Protein 3N4J (pdb70)

Secondary structure (DSSP, 8-state):
--EEEEEES---HHHHHHHHHHHHHHTPEEEEESPPSS---HHHHHHTT--HHHHTT-EEESSHHHHHHHTT--SSS-TTEEEE-TT-SSBTTTS---TTEEEEE--TTT-S-HHHHTTS-GGGEEB----TT--PPPHHHHHHHHHHHHHHHHT-TT---

Foldseek 3Di:
DQEEEEEEQAADPVLVLLLLVLCQQQVYAYEYEDDHNDDDDVVVSVVSPDDCVSPVRHHYAPHPVRVCVVVVADLLEGPQEAEEDQPADAALLRDQHGGHGYYYAYYQPDGDDCSRVVSYDRNRYHYHDDDPPDDGDRNSVVVSVNSVSNCVSVVSPPHDD

InterPro domains:
  IPR001537 tRNA/rRNA methyltransferase, SpoU type [PF00588] (2-147)
  IPR016914 tRNA (cytidine/uridine-2'-O-)-methyltransferase TrmL [MF_01885] (2-156)
  IPR016914 tRNA (cytidine/uridine-2'-O-)-methyltransferase TrmL [PIRSF029256] (1-157)
  IPR016914 tRNA (cytidine/uridine-2'-O-)-methyltransferase TrmL [PTHR42971] (1-158)
  IPR016914 tRNA (cytidine/uridine-2'-O-)-methyltransferase TrmL [cd18094] (3-153)
  IPR029026 tRNA (guanine-N1-)-methyltransferase, N-terminal [G3DSA:3.40.1280.10] (1-162)
  IPR029028 Alpha/beta knot methyltransferases [SSF75217] (1-157)

Structure (mmCIF, N/CA/C/O backbone):
data_3N4J
#
_entry.id   3N4J
#
_cell.length_a   79.719
_cell.length_b   79.719
_cell.length_c   44.638
_cell.angle_alpha   90.000
_cell.angle_beta   90.000
_cell.angle_gamma   120.000
#
_symmetry.space_group_name_H-M   'P 31 2 1'
#
loop_
_entity.id
_entity.type
_entity.pdbx_description
1 polymer 'RNA methyltransferase'
2 non-polymer 'SULFATE ION'
3 water water
#
loop_
_atom_site.group_PDB
_atom_site.id
_atom_site.type_symbol
_atom_site.label_atom_id
_atom_site.label_alt_id
_atom_site.label_comp_id
_atom_site.label_asym_id
_atom_site.label_entity_id
_atom_site.label_seq_id
_atom_site.pdbx_PDB_ins_code
_atom_site.Cartn_x
_atom_site.Cartn_y
_atom_site.Cartn_z
_atom_site.occupancy
_atom_site.B_iso_or_equiv
_atom_site.auth_seq_id
_atom_site.auth_comp_id
_atom_site.auth_asym_id
_atom_site.auth_atom_id
_atom_site.pdbx_PDB_model_num
ATOM 1 N N . ALA A 1 3 ? 30.947 42.037 7.776 1.00 26.83 0 ALA A N 1
ATOM 2 C CA . ALA A 1 3 ? 32.376 42.225 8.235 1.00 23.07 0 ALA A CA 1
ATOM 3 C C . ALA A 1 3 ? 32.785 43.691 8.268 1.00 25.07 0 ALA A C 1
ATOM 4 O O . ALA A 1 3 ? 32.228 44.483 7.491 1.00 26.63 0 ALA A O 1
ATOM 6 N N . MET A 1 4 ? 33.733 44.054 9.140 1.00 23.69 1 MET A N 1
ATOM 7 C CA A MET A 1 4 ? 34.288 45.426 9.184 0.60 24.02 1 MET A CA 1
ATOM 8 C CA B MET A 1 4 ? 34.307 45.431 9.190 0.40 24.38 1 MET A CA 1
ATOM 9 C C . MET A 1 4 ? 35.163 45.720 7.976 1.00 22.96 1 MET A C 1
ATOM 10 O O . MET A 1 4 ? 35.023 46.753 7.377 1.00 23.00 1 MET A O 1
ATOM 19 N N . LEU A 1 5 ? 36.133 44.831 7.694 1.00 21.52 2 LEU A N 1
ATOM 20 C CA . LEU A 1 5 ? 36.872 44.836 6.411 1.00 18.40 2 LEU A CA 1
ATOM 21 C C . LEU A 1 5 ? 37.105 43.404 6.049 1.00 17.18 2 LEU A C 1
ATOM 22 O O . LEU A 1 5 ? 37.280 42.567 6.913 1.00 16.88 2 LEU A O 1
ATOM 27 N N . ASN A 1 6 ? 37.121 43.152 4.762 1.00 15.88 3 ASN A N 1
ATOM 28 C CA . ASN A 1 6 ? 37.407 41.830 4.208 1.00 15.70 3 ASN A CA 1
ATOM 29 C C . ASN A 1 6 ? 38.762 41.853 3.488 1.00 16.59 3 ASN A C 1
ATOM 30 O O . ASN A 1 6 ? 38.949 42.679 2.604 1.00 18.29 3 ASN A O 1
ATOM 35 N N . ILE A 1 7 ? 39.688 41.022 3.917 1.00 16.14 4 ILE A N 1
ATOM 36 C CA . ILE A 1 7 ? 41.002 40.939 3.325 1.00 15.91 4 ILE A CA 1
ATOM 37 C C . ILE A 1 7 ? 40.971 39.653 2.526 1.00 15.65 4 ILE A C 1
ATOM 38 O O . ILE A 1 7 ? 40.645 38.601 3.056 1.00 15.86 4 ILE A O 1
ATOM 43 N N . VAL A 1 8 ? 41.321 39.739 1.252 1.00 14.33 5 VAL A N 1
ATOM 44 C CA . VAL A 1 8 ? 41.178 38.636 0.322 1.00 14.81 5 VAL A CA 1
ATOM 45 C C . VAL A 1 8 ? 42.552 38.374 -0.351 1.00 14.80 5 VAL A C 1
ATOM 46 O O . VAL A 1 8 ? 43.087 39.241 -1.050 1.00 15.35 5 VAL A O 1
ATOM 50 N N . LEU A 1 9 ? 43.138 37.212 -0.059 1.00 14.45 6 LEU A N 1
ATOM 51 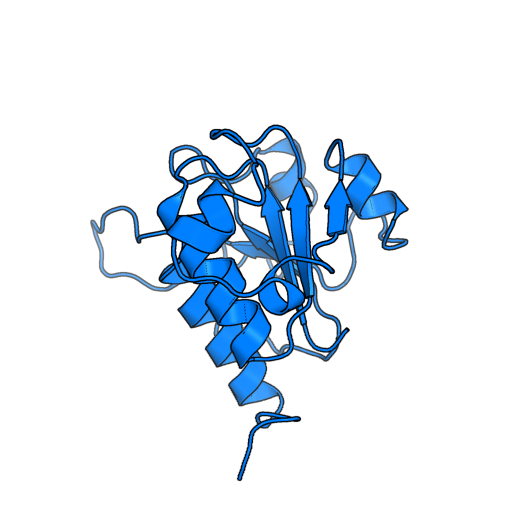C CA . LEU A 1 9 ? 44.403 36.825 -0.640 1.00 14.64 6 LEU A CA 1
ATOM 52 C C . LEU A 1 9 ? 44.148 35.868 -1.789 1.00 15.47 6 LEU A C 1
ATOM 53 O O . LEU A 1 9 ? 43.554 34.804 -1.590 1.00 15.69 6 LEU A O 1
ATOM 58 N N . PHE A 1 10 ? 44.553 36.260 -2.979 1.00 15.47 7 PHE A N 1
ATOM 59 C CA . PHE A 1 10 ? 44.425 35.411 -4.195 1.00 15.61 7 PHE A CA 1
ATOM 60 C C . PHE A 1 10 ? 45.694 34.605 -4.329 1.00 14.92 7 PHE A C 1
ATOM 61 O O . PHE A 1 10 ? 46.778 35.123 -4.487 1.00 16.08 7 PHE A O 1
ATOM 69 N N . GLU A 1 11 ? 45.558 33.288 -4.221 1.00 15.89 8 GLU A N 1
ATOM 70 C CA . GLU A 1 11 ? 46.644 32.360 -4.410 1.00 17.01 8 GLU A CA 1
ATOM 71 C C . GLU A 1 11 ? 47.941 32.713 -3.676 1.00 17.69 8 GLU A C 1
ATOM 72 O O . GLU A 1 11 ? 49.009 32.686 -4.244 1.00 18.95 8 GLU A O 1
ATOM 78 N N . PRO A 1 12 ? 47.855 32.977 -2.361 1.00 18.12 9 PRO A N 1
ATOM 79 C CA . PRO A 1 12 ? 49.072 33.354 -1.629 1.00 19.14 9 PRO A CA 1
ATOM 80 C C . PRO A 1 12 ? 50.104 32.247 -1.681 1.00 19.91 9 PRO A C 1
ATOM 81 O O . PRO A 1 12 ? 49.753 31.100 -1.636 1.00 19.87 9 PRO A O 1
ATOM 85 N N . GLU A 1 13 ? 51.360 32.623 -1.751 1.00 20.40 10 GLU A N 1
ATOM 86 C CA . GLU A 1 13 ? 52.424 31.688 -2.057 1.00 22.25 10 GLU A CA 1
ATOM 87 C C . GLU A 1 13 ? 53.394 31.348 -0.915 1.00 22.67 10 GLU A C 1
ATOM 88 O O . GLU A 1 13 ? 53.893 30.223 -0.854 1.00 24.37 10 GLU A O 1
ATOM 94 N N . ILE A 1 14 ? 53.671 32.314 -0.069 1.00 23.43 11 ILE A N 1
ATOM 95 C CA . ILE A 1 14 ? 54.733 32.224 0.935 1.00 23.75 11 ILE A CA 1
ATOM 96 C C . ILE A 1 14 ? 54.135 32.090 2.348 1.00 23.27 11 ILE A C 1
ATOM 97 O O . ILE A 1 14 ? 53.475 32.987 2.820 1.00 21.95 11 ILE A O 1
ATOM 102 N N . PRO A 1 15 ? 54.357 30.969 3.041 1.00 22.42 12 PRO A N 1
ATOM 103 C CA . PRO A 1 15 ? 53.596 30.722 4.282 1.00 22.59 12 PRO A CA 1
ATOM 104 C C . PRO A 1 15 ? 53.661 31.794 5.394 1.00 22.25 12 PRO A C 1
ATOM 105 O O . PRO A 1 15 ? 52.615 32.178 5.906 1.00 21.29 12 PRO A O 1
ATOM 109 N N . PRO A 1 16 ? 54.856 32.335 5.708 1.00 22.16 13 PRO A N 1
ATOM 110 C CA . PRO A 1 16 ? 54.904 33.302 6.772 1.00 22.69 13 PRO A CA 1
ATOM 111 C C . PRO A 1 16 ? 54.120 34.561 6.472 1.00 21.41 13 PRO A C 1
ATOM 112 O O . PRO A 1 16 ? 53.635 35.161 7.413 1.00 20.33 13 PRO A O 1
ATOM 116 N N . ASN A 1 17 ? 53.960 34.936 5.183 1.00 20.26 14 ASN A N 1
ATOM 117 C CA . ASN A 1 17 ? 53.113 36.116 4.898 1.00 20.48 14 ASN A CA 1
ATOM 118 C C . ASN A 1 17 ? 51.689 35.878 5.294 1.00 19.79 14 ASN A C 1
ATOM 119 O O . ASN A 1 17 ? 51.077 36.727 5.941 1.00 20.13 14 ASN A O 1
ATOM 124 N N . THR A 1 18 ? 51.155 34.699 4.991 1.00 18.54 15 THR A N 1
ATOM 125 C CA . THR A 1 18 ? 49.819 34.420 5.391 1.00 18.81 15 THR A CA 1
ATOM 126 C C . THR A 1 18 ? 49.674 34.273 6.890 1.00 16.95 15 THR A C 1
ATOM 127 O O . THR A 1 18 ? 48.720 34.751 7.465 1.00 17.81 15 THR A O 1
ATOM 131 N N . GLY A 1 19 ? 50.619 33.641 7.554 1.00 18.06 16 GLY A N 1
ATOM 132 C CA . GLY A 1 19 ? 50.561 33.632 9.018 1.00 18.49 16 GLY A CA 1
ATOM 133 C C . GLY A 1 19 ? 50.506 34.992 9.640 1.00 17.44 16 GLY A C 1
ATOM 134 O O . GLY A 1 19 ? 49.690 35.237 10.536 1.00 17.81 16 GLY A O 1
ATOM 135 N N . ASN A 1 20 ? 51.346 35.906 9.132 1.00 16.56 17 ASN A N 1
ATOM 136 C CA . ASN A 1 20 ? 51.349 37.243 9.661 1.00 17.44 17 ASN A CA 1
ATOM 137 C C . ASN A 1 20 ? 50.029 37.956 9.384 1.00 16.50 17 ASN A C 1
ATOM 138 O O . ASN A 1 20 ? 49.561 38.752 10.181 1.00 17.22 17 ASN A O 1
ATOM 143 N N . ILE A 1 21 ? 49.432 37.693 8.219 1.00 16.25 18 ILE A N 1
ATOM 144 C CA . ILE A 1 21 ? 48.173 38.312 7.843 1.00 16.24 18 ILE A CA 1
ATOM 145 C C . ILE A 1 21 ? 47.004 37.764 8.656 1.00 15.28 18 ILE A C 1
ATOM 146 O O . ILE A 1 21 ? 46.080 38.470 9.006 1.00 15.14 18 ILE A O 1
ATOM 151 N N . ILE A 1 22 ? 47.056 36.491 9.007 1.00 15.24 19 ILE A N 1
ATOM 152 C CA . ILE A 1 22 ? 46.089 35.924 9.958 1.00 15.58 19 ILE A CA 1
ATOM 153 C C . ILE A 1 22 ? 46.108 36.649 11.282 1.00 16.01 19 ILE A C 1
ATOM 154 O O . ILE A 1 22 ? 45.055 37.033 11.809 1.00 16.19 19 ILE A O 1
ATOM 159 N N . ARG A 1 23 ? 47.310 36.855 11.817 1.00 15.28 20 ARG A N 1
ATOM 160 C CA . ARG A 1 23 ? 47.455 37.609 13.062 1.00 15.88 20 ARG A CA 1
ATOM 161 C C . ARG A 1 23 ? 46.945 39.032 12.914 1.00 15.88 20 ARG A C 1
ATOM 162 O O . ARG A 1 23 ? 46.204 39.493 13.805 1.00 15.89 20 ARG A O 1
ATOM 170 N N . LEU A 1 24 ? 47.300 39.693 11.812 1.00 16.17 21 LEU A N 1
ATOM 171 C CA . LEU A 1 24 ? 46.810 41.007 11.523 1.00 16.53 21 LEU A CA 1
ATOM 172 C C . LEU A 1 24 ? 45.304 41.097 11.584 1.00 15.57 21 LEU A C 1
ATOM 173 O O . LEU A 1 24 ? 44.691 41.995 12.225 1.00 17.00 21 LEU A O 1
ATOM 178 N N . CYS A 1 25 ? 44.671 40.182 10.860 1.00 15.23 22 CYS A N 1
ATOM 179 C CA . CYS A 1 25 ? 43.213 40.205 10.750 1.00 16.55 22 CYS A CA 1
ATOM 180 C C . CYS A 1 25 ? 42.564 39.942 12.114 1.00 16.11 22 CYS A C 1
ATOM 181 O O . CYS A 1 25 ? 41.560 40.559 12.478 1.00 16.25 22 CYS A O 1
ATOM 184 N N . ALA A 1 26 ? 43.140 39.022 12.870 1.00 15.92 23 ALA A N 1
ATOM 185 C CA . ALA A 1 26 ? 42.630 38.757 14.235 1.00 16.95 23 ALA A CA 1
ATOM 186 C C . ALA A 1 26 ? 42.739 39.959 15.155 1.00 16.51 23 ALA A C 1
ATOM 187 O O . ALA A 1 26 ? 41.815 40.286 15.915 1.00 18.76 23 ALA A O 1
ATOM 189 N N . ASN A 1 27 ? 43.842 40.667 15.047 1.00 16.43 24 ASN A N 1
ATOM 190 C CA . ASN A 1 27 ? 44.093 41.817 15.909 1.00 17.31 24 ASN A CA 1
ATOM 191 C C . ASN A 1 27 ? 43.245 43.025 15.565 1.00 17.63 24 ASN A C 1
ATOM 192 O O . ASN A 1 27 ? 42.978 43.867 16.408 1.00 18.88 24 ASN A O 1
ATOM 197 N N . THR A 1 28 ? 42.805 43.103 14.315 1.00 16.82 25 THR A N 1
ATOM 198 C CA . THR A 1 28 ? 42.061 44.274 13.824 1.00 18.22 25 THR A CA 1
ATOM 199 C C . THR A 1 28 ? 40.585 44.042 13.620 1.00 18.02 25 THR A C 1
ATOM 200 O O . THR A 1 28 ? 39.854 44.971 13.320 1.00 19.74 25 THR A O 1
ATOM 204 N N . GLY A 1 29 ? 40.131 42.816 13.760 1.00 18.06 26 GLY A N 1
ATOM 205 C CA . GLY A 1 29 ? 38.746 42.494 13.548 1.00 19.29 26 GLY A CA 1
ATOM 206 C C . GLY A 1 29 ? 38.314 42.394 12.102 1.00 18.65 26 GLY A C 1
ATOM 207 O O . GLY A 1 29 ? 37.128 42.568 11.804 1.00 21.89 26 GLY A O 1
ATOM 208 N N . CYS A 1 30 ? 39.234 42.020 11.217 1.00 17.43 27 CYS A N 1
ATOM 209 C CA . CYS A 1 30 ? 38.942 41.847 9.823 1.00 18.32 27 CYS A CA 1
ATOM 210 C C . CYS A 1 30 ? 38.638 40.385 9.516 1.00 17.79 27 CYS A C 1
ATOM 211 O O . CYS A 1 30 ? 39.153 39.447 10.154 1.00 19.48 27 CYS A O 1
ATOM 214 N N . GLN A 1 31 ? 37.842 40.185 8.462 1.00 16.86 28 GLN A N 1
ATOM 215 C CA . GLN A 1 31 ? 37.586 38.870 7.965 1.00 15.69 28 GLN A CA 1
ATOM 216 C C . GLN A 1 31 ? 38.551 38.509 6.842 1.00 15.79 28 GLN A C 1
ATOM 217 O O . GLN A 1 31 ? 38.660 39.199 5.863 1.00 16.32 28 GLN A O 1
ATOM 223 N N . LEU A 1 32 ? 39.279 37.414 7.017 1.00 16.09 29 LEU A N 1
ATOM 224 C CA . LEU A 1 32 ? 40.232 36.938 6.006 1.00 15.03 29 LEU A CA 1
ATOM 225 C C . LEU A 1 32 ? 39.567 35.947 5.073 1.00 15.90 29 LEU A C 1
ATOM 226 O O . LEU A 1 32 ? 38.845 35.047 5.533 1.00 16.08 29 LEU A O 1
ATOM 231 N N . HIS A 1 33 ? 39.879 36.042 3.782 1.00 15.55 30 HIS A N 1
ATOM 232 C CA . HIS A 1 33 ? 39.396 35.139 2.751 1.00 15.71 30 HIS A CA 1
ATOM 233 C C . HIS A 1 33 ? 40.643 34.678 2.019 1.00 15.22 30 HIS A C 1
ATOM 234 O O . HIS A 1 33 ? 41.520 35.505 1.689 1.00 15.95 30 HIS A O 1
ATOM 241 N N . LEU A 1 34 ? 40.725 33.370 1.748 1.00 14.91 31 LEU A N 1
ATOM 242 C CA . LEU A 1 34 ? 41.834 32.777 1.009 1.00 15.82 31 LEU A CA 1
ATOM 243 C C . LEU A 1 34 ? 41.290 32.127 -0.220 1.00 16.95 31 LEU A C 1
ATOM 244 O O . LEU A 1 34 ? 40.450 31.246 -0.111 1.00 18.27 31 LEU A O 1
ATOM 249 N N . ILE A 1 35 ? 41.810 32.498 -1.387 1.00 15.98 32 ILE A N 1
ATOM 250 C CA . ILE A 1 35 ? 41.372 31.922 -2.664 1.00 17.28 32 ILE A CA 1
ATOM 251 C C . ILE A 1 35 ? 42.447 30.949 -3.117 1.00 15.71 32 ILE A C 1
ATOM 252 O O . ILE A 1 35 ? 43.634 31.303 -3.338 1.00 16.66 32 ILE A O 1
ATOM 257 N N . LYS A 1 36 ? 42.046 29.686 -3.262 1.00 16.26 33 LYS A N 1
ATOM 258 C CA . LYS A 1 36 ? 42.949 28.616 -3.645 1.00 17.13 33 LYS A CA 1
ATOM 259 C C . LYS A 1 36 ? 43.289 28.719 -5.126 1.00 17.69 33 LYS A C 1
ATOM 260 O O . LYS A 1 36 ? 42.536 29.361 -5.913 1.00 21.11 33 LYS A O 1
ATOM 266 N N . PRO A 1 37 ? 44.350 28.057 -5.550 1.00 20.58 34 PRO A N 1
ATOM 267 C CA . PRO A 1 37 ? 45.271 27.279 -4.762 1.00 20.93 34 PRO A CA 1
ATOM 268 C C . PRO A 1 37 ? 46.284 28.114 -3.960 1.00 21.45 34 PRO A C 1
ATOM 269 O O . PRO A 1 37 ? 46.835 29.120 -4.449 1.00 21.29 34 PRO A O 1
ATOM 273 N N . LEU A 1 38 ? 46.529 27.680 -2.713 1.00 21.14 35 LEU A N 1
ATOM 274 C CA . LEU A 1 38 ? 47.609 28.236 -1.935 1.00 21.06 35 LEU A CA 1
ATOM 275 C C . LEU A 1 38 ? 48.932 27.657 -2.392 1.00 20.72 35 LEU A C 1
ATOM 276 O O . LEU A 1 38 ? 48.997 26.538 -2.940 1.00 23.04 35 LEU A O 1
ATOM 281 N N . GLY A 1 39 ? 50.010 28.412 -2.171 1.00 21.95 36 GLY A N 1
ATOM 282 C CA . GLY A 1 39 ? 51.331 27.952 -2.541 1.00 21.93 36 GLY A CA 1
ATOM 283 C C . GLY A 1 39 ? 52.087 27.164 -1.495 1.00 22.93 36 GLY A C 1
ATOM 284 O O . GLY A 1 39 ? 53.287 26.868 -1.680 1.00 25.01 36 GLY A O 1
ATOM 285 N N . PHE A 1 40 ? 51.390 26.835 -0.393 1.00 23.31 37 PHE A N 1
ATOM 286 C CA . PHE A 1 40 ? 51.964 26.154 0.748 1.00 23.27 37 PHE A CA 1
ATOM 287 C C . PHE A 1 40 ? 50.913 25.262 1.367 1.00 23.86 37 PHE A C 1
ATOM 288 O O . PHE A 1 40 ? 49.711 25.472 1.136 1.00 22.77 37 PHE A O 1
ATOM 296 N N . THR A 1 41 ? 51.334 24.271 2.145 1.00 24.87 38 THR A N 1
ATOM 297 C CA . THR A 1 41 ? 50.356 23.343 2.681 1.00 26.03 38 THR A CA 1
ATOM 298 C C . THR A 1 41 ? 49.661 24.026 3.867 1.00 23.80 38 THR A C 1
ATOM 299 O O . THR A 1 41 ? 50.270 24.807 4.660 1.00 24.88 38 THR A O 1
ATOM 303 N N . TRP A 1 42 ? 48.368 23.777 3.921 1.00 21.37 39 TRP A N 1
ATOM 304 C CA . TRP A 1 42 ? 47.491 24.317 4.942 1.00 21.46 39 TRP A CA 1
ATOM 305 C C . TRP A 1 42 ? 47.264 23.262 5.995 1.00 20.85 39 TRP A C 1
ATOM 306 O O . TRP A 1 42 ? 46.753 22.167 5.696 1.00 21.78 39 TRP A O 1
ATOM 317 N N . ASP A 1 43 ? 47.616 23.558 7.228 1.00 21.01 40 ASP A N 1
ATOM 318 C CA A ASP A 1 43 ? 47.596 22.532 8.299 0.50 21.64 40 ASP A CA 1
ATOM 319 C CA B ASP A 1 43 ? 47.465 22.565 8.282 0.50 22.38 40 ASP A CA 1
ATOM 320 C C . ASP A 1 43 ? 47.423 23.246 9.636 1.00 22.33 40 ASP A C 1
ATOM 321 O O . ASP A 1 43 ? 48.267 24.074 9.942 1.00 22.59 40 ASP A O 1
ATOM 330 N N . ASP A 1 44 ? 46.367 22.928 10.386 1.00 22.04 41 ASP A N 1
ATOM 331 C CA A ASP A 1 44 ? 46.145 23.521 11.709 0.70 23.80 41 ASP A CA 1
ATOM 332 C CA B ASP A 1 44 ? 46.160 23.538 11.700 0.30 23.22 41 ASP A CA 1
ATOM 333 C C . ASP A 1 44 ? 47.369 23.325 12.631 1.00 23.01 41 ASP A C 1
ATOM 334 O O . ASP A 1 44 ? 47.706 24.188 13.422 1.00 22.41 41 ASP A O 1
ATOM 343 N N . LYS A 1 45 ? 48.049 22.206 12.511 1.00 23.13 42 LYS A N 1
ATOM 344 C CA . LYS A 1 45 ? 49.203 21.955 13.362 1.00 23.51 42 LYS A CA 1
ATOM 345 C C . LYS A 1 45 ? 50.357 22.860 13.019 1.00 22.97 42 LYS A C 1
ATOM 346 O O . LYS A 1 45 ? 51.052 23.302 13.913 1.00 23.68 42 LYS A O 1
ATOM 352 N N . ARG A 1 46 ? 50.560 23.160 11.725 1.00 23.26 43 ARG A N 1
ATOM 353 C CA . ARG A 1 46 ? 51.574 24.119 11.305 1.00 23.64 43 ARG A CA 1
ATOM 354 C C . ARG A 1 46 ? 51.214 25.510 11.739 1.00 21.47 43 ARG A C 1
ATOM 355 O O . ARG A 1 46 ? 52.077 26.310 12.162 1.00 22.11 43 ARG A O 1
ATOM 363 N N . LEU A 1 47 ? 49.942 25.836 11.629 1.00 21.18 44 LEU A N 1
ATOM 364 C CA . LEU A 1 47 ? 49.481 27.128 12.097 1.00 20.10 44 LEU A CA 1
ATOM 365 C C . LEU A 1 47 ? 49.652 27.346 13.594 1.00 17.66 44 LEU A C 1
ATOM 366 O O . LEU A 1 47 ? 50.153 28.384 14.036 1.00 18.23 44 LEU A O 1
ATOM 371 N N . ARG A 1 48 ? 49.333 26.325 14.380 1.00 17.30 45 ARG A N 1
ATOM 372 C CA . ARG A 1 48 ? 49.622 26.352 15.800 1.00 17.24 45 ARG A CA 1
ATOM 373 C C . ARG A 1 48 ? 51.135 26.475 16.067 1.00 17.38 45 ARG A C 1
ATOM 374 O O . ARG A 1 48 ? 51.558 27.277 16.904 1.00 17.38 45 ARG A O 1
ATOM 382 N N . ARG A 1 49 ? 51.949 25.740 15.308 1.00 19.92 46 ARG A N 1
ATOM 383 C CA . ARG A 1 49 ? 53.396 25.781 15.459 1.00 21.80 46 ARG A CA 1
ATOM 384 C C . ARG A 1 49 ? 53.978 27.131 15.152 1.00 21.67 46 ARG A C 1
ATOM 385 O O . ARG A 1 49 ? 54.976 27.551 15.784 1.00 23.29 46 ARG A O 1
ATOM 393 N N . ALA A 1 50 ? 53.318 27.852 14.228 1.00 22.46 47 ALA A N 1
ATOM 394 C CA . ALA A 1 50 ? 53.703 29.201 13.855 1.00 22.68 47 ALA A CA 1
ATOM 395 C C . ALA A 1 50 ? 53.407 30.262 14.914 1.00 22.26 47 ALA A C 1
ATOM 396 O O . ALA A 1 50 ? 53.845 31.415 14.781 1.00 27.04 47 ALA A O 1
ATOM 398 N N . GLY A 1 51 ? 52.634 29.900 15.942 1.00 19.74 48 GLY A N 1
ATOM 399 C CA . GLY A 1 51 ? 52.280 30.774 16.997 1.00 18.75 48 GLY A CA 1
ATOM 400 C C . GLY A 1 51 ? 50.851 31.264 16.988 1.00 18.11 48 GLY A C 1
ATOM 401 O O . GLY A 1 51 ? 50.506 32.128 17.784 1.00 20.91 48 GLY A O 1
ATOM 402 N N . LEU A 1 52 ? 50.037 30.755 16.077 1.00 17.28 49 LEU A N 1
ATOM 403 C CA . LEU A 1 52 ? 48.635 31.193 15.997 1.00 15.68 49 LEU A CA 1
ATOM 404 C C . LEU A 1 52 ? 47.731 30.347 16.870 1.00 16.17 49 LEU A C 1
ATOM 405 O O . LEU A 1 52 ? 47.920 29.161 16.980 1.00 16.49 49 LEU A O 1
ATOM 410 N N . ASP A 1 53 ? 46.749 30.970 17.483 1.00 16.18 50 ASP A N 1
ATOM 411 C CA . ASP A 1 53 ? 45.738 30.259 18.234 1.00 16.23 50 ASP A CA 1
ATOM 412 C C . ASP A 1 53 ? 44.587 29.903 17.321 1.00 15.33 50 ASP A C 1
ATOM 413 O O . ASP A 1 53 ? 44.319 30.604 16.318 1.00 15.86 50 ASP A O 1
ATOM 418 N N . TYR A 1 54 ? 43.868 28.855 17.693 1.00 15.91 51 TYR A N 1
ATOM 419 C CA . TYR A 1 54 ? 42.758 28.351 16.871 1.00 15.64 51 TYR A CA 1
ATOM 420 C C . TYR A 1 54 ? 41.793 29.422 16.467 1.00 16.03 51 TYR A C 1
ATOM 421 O O . TYR A 1 54 ? 41.404 29.497 15.284 1.00 17.42 51 TYR A O 1
ATOM 430 N N . HIS A 1 55 ? 41.462 30.310 17.388 1.00 16.15 52 HIS A N 1
ATOM 431 C CA . HIS A 1 55 ? 40.448 31.308 17.055 1.00 16.80 52 HIS A CA 1
ATOM 432 C C . HIS A 1 55 ? 40.901 32.295 15.974 1.00 15.68 52 HIS A C 1
ATOM 433 O O . HIS A 1 55 ? 40.077 32.992 15.352 1.00 18.71 52 HIS A O 1
ATOM 440 N N . GLU A 1 56 ? 42.202 32.438 15.801 1.00 15.88 53 GLU A N 1
ATOM 441 C CA . GLU A 1 56 ? 42.711 33.385 14.815 1.00 16.39 53 GLU A CA 1
ATOM 442 C C . GLU A 1 56 ? 42.507 32.871 13.398 1.00 17.06 53 GLU A C 1
ATOM 443 O O . GLU A 1 56 ? 42.369 33.653 12.487 1.00 18.03 53 GLU A O 1
ATOM 449 N N . PHE A 1 57 ? 42.467 31.554 13.205 1.00 17.46 54 PHE A N 1
ATOM 450 C CA . PHE A 1 57 ? 42.338 30.959 11.872 1.00 17.51 54 PHE A CA 1
ATOM 451 C C . PHE A 1 57 ? 41.071 30.237 11.624 1.00 17.49 54 PHE A C 1
ATOM 452 O O . PHE A 1 57 ? 40.781 29.906 10.465 1.00 17.90 54 PHE A O 1
ATOM 460 N N . ALA A 1 58 ? 40.336 29.919 12.679 1.00 17.36 55 ALA A N 1
ATOM 461 C CA . ALA A 1 58 ? 39.170 29.036 12.507 1.00 18.38 55 ALA A CA 1
ATOM 462 C C . ALA A 1 58 ? 38.080 29.593 11.594 1.00 18.96 55 ALA A C 1
ATOM 463 O O . ALA A 1 58 ? 37.359 28.834 10.946 1.00 20.10 55 ALA A O 1
ATOM 465 N N . ASP A 1 59 ? 37.994 30.911 11.531 1.00 18.66 56 ASP A N 1
ATOM 466 C CA A ASP A 1 59 ? 36.845 31.489 10.812 0.60 19.90 56 ASP A CA 1
ATOM 467 C CA B ASP A 1 59 ? 36.915 31.674 10.917 0.40 19.59 56 ASP A CA 1
ATOM 468 C C . ASP A 1 59 ? 37.256 32.110 9.494 1.00 18.87 56 ASP A C 1
ATOM 469 O O . ASP A 1 59 ? 36.479 32.809 8.855 1.00 20.75 56 ASP A O 1
ATOM 478 N N . ILE A 1 60 ? 38.450 31.766 9.012 1.00 17.07 57 ILE A N 1
ATOM 479 C CA . ILE A 1 60 ? 38.872 32.180 7.664 1.00 16.73 57 ILE A CA 1
ATOM 480 C C . ILE A 1 60 ? 37.889 31.589 6.660 1.00 18.06 57 ILE A C 1
ATOM 481 O O . ILE A 1 60 ? 37.485 30.422 6.791 1.00 20.21 57 ILE A O 1
ATOM 486 N N . LYS A 1 61 ? 37.521 32.389 5.658 1.00 19.13 58 LYS A N 1
ATOM 487 C CA . LYS A 1 61 ? 36.682 31.922 4.597 1.00 19.81 58 LYS A CA 1
ATOM 488 C C . LYS A 1 61 ? 37.577 31.442 3.452 1.00 19.26 58 LYS A C 1
ATOM 489 O O . LYS A 1 61 ? 38.422 32.163 2.962 1.00 20.25 58 LYS A O 1
ATOM 495 N N . HIS A 1 62 ? 37.385 30.201 3.055 1.00 19.77 59 HIS A N 1
ATOM 496 C CA . HIS A 1 62 ? 38.174 29.576 2.042 1.00 18.60 59 HIS A CA 1
ATOM 497 C C . HIS A 1 62 ? 37.337 29.461 0.768 1.00 20.12 59 HIS A C 1
ATOM 498 O O . HIS A 1 62 ? 36.153 29.095 0.829 1.00 22.77 59 HIS A O 1
ATOM 505 N N . HIS A 1 63 ? 37.920 29.805 -0.362 1.00 18.36 60 HIS A N 1
ATOM 506 C CA . HIS A 1 63 ? 37.204 29.814 -1.632 1.00 17.73 60 HIS A CA 1
ATOM 507 C C . HIS A 1 63 ? 37.997 29.065 -2.649 1.00 16.29 60 HIS A C 1
ATOM 508 O O . HIS A 1 63 ? 39.198 29.229 -2.800 1.00 19.00 60 HIS A O 1
ATOM 515 N N . HIS A 1 64 ? 37.319 28.217 -3.415 1.00 17.09 61 HIS A N 1
ATOM 516 C CA . HIS A 1 64 ? 38.046 27.338 -4.316 1.00 17.54 61 HIS A CA 1
ATOM 517 C C . HIS A 1 64 ? 38.572 28.016 -5.565 1.00 17.53 61 HIS A C 1
ATOM 518 O O . HIS A 1 64 ? 39.539 27.553 -6.149 1.00 19.11 61 HIS A O 1
ATOM 525 N N . ASP A 1 65 ? 37.978 29.153 -5.944 1.00 17.79 62 ASP A N 1
ATOM 526 C CA . ASP A 1 65 ? 38.467 29.985 -7.017 1.00 16.53 62 ASP A CA 1
ATOM 527 C C . ASP A 1 65 ? 37.904 31.408 -6.826 1.00 16.40 62 ASP A C 1
ATOM 528 O O . ASP A 1 65 ? 37.107 31.643 -5.920 1.00 16.81 62 ASP A O 1
ATOM 533 N N . TYR A 1 66 ? 38.290 32.324 -7.708 1.00 16.77 63 TYR A N 1
ATOM 534 C CA . TYR A 1 66 ? 37.830 33.710 -7.625 1.00 17.06 63 TYR A CA 1
ATOM 535 C C . TYR A 1 66 ? 36.351 33.848 -7.785 1.00 16.39 63 TYR A C 1
ATOM 536 O O . TYR A 1 66 ? 35.710 34.558 -7.018 1.00 16.27 63 TYR A O 1
ATOM 545 N N . GLN A 1 67 ? 35.770 33.135 -8.737 1.00 16.22 64 GLN A N 1
ATOM 546 C CA . GLN A 1 67 ? 34.327 33.212 -8.904 1.00 16.20 64 GLN A CA 1
ATOM 547 C C . GLN A 1 67 ? 33.576 32.733 -7.654 1.00 16.20 64 GLN A C 1
ATOM 548 O O . GLN A 1 67 ? 32.539 33.289 -7.317 1.00 17.23 64 GLN A O 1
ATOM 554 N N . ALA A 1 68 ? 34.107 31.722 -6.976 1.00 16.28 65 ALA A N 1
ATOM 555 C CA . ALA A 1 68 ? 33.479 31.254 -5.765 1.00 16.33 65 ALA A CA 1
ATOM 556 C C . ALA A 1 68 ? 33.475 32.325 -4.669 1.00 16.62 65 ALA A C 1
ATOM 557 O O . ALA A 1 68 ? 32.488 32.465 -3.949 1.00 18.05 65 ALA A O 1
ATOM 559 N N . PHE A 1 69 ? 34.580 33.040 -4.533 1.00 16.29 66 PHE A N 1
ATOM 560 C CA . PHE A 1 69 ? 34.634 34.225 -3.678 1.00 16.42 66 PHE A CA 1
ATOM 561 C C . PHE A 1 69 ? 33.574 35.242 -4.049 1.00 15.75 66 PHE A C 1
ATOM 562 O O . PHE A 1 69 ? 32.825 35.707 -3.175 1.00 16.74 66 PHE A O 1
ATOM 570 N N . LEU A 1 70 ? 33.499 35.598 -5.327 1.00 16.45 67 LEU A N 1
ATOM 571 C CA . LEU A 1 70 ? 32.490 36.574 -5.750 1.00 17.39 67 LEU A CA 1
ATOM 572 C C . LEU A 1 70 ? 31.093 36.094 -5.423 1.00 16.56 67 LEU A C 1
ATOM 573 O O . LEU A 1 70 ? 30.268 36.852 -4.916 1.00 18.44 67 LEU A O 1
ATOM 578 N N . ASP A 1 71 ? 30.824 34.811 -5.708 1.00 17.12 68 ASP A N 1
ATOM 579 C CA . ASP A 1 71 ? 29.485 34.282 -5.490 1.00 18.20 68 ASP A CA 1
ATOM 580 C C . ASP A 1 71 ? 29.142 34.225 -3.975 1.00 19.08 68 ASP A C 1
ATOM 581 O O . ASP A 1 71 ? 28.021 34.611 -3.574 1.00 20.95 68 ASP A O 1
ATOM 586 N N . SER A 1 72 ? 30.104 33.793 -3.158 1.00 19.13 69 SER A N 1
ATOM 587 C CA . SER A 1 72 ? 29.973 33.747 -1.680 1.00 21.03 69 SER A CA 1
ATOM 588 C C . SER A 1 72 ? 29.585 35.107 -1.166 1.00 20.44 69 SER A C 1
ATOM 589 O O . SER A 1 72 ? 28.700 35.216 -0.293 1.00 22.62 69 SER A O 1
ATOM 592 N N . GLU A 1 73 ? 30.193 36.151 -1.718 1.00 20.75 70 GLU A N 1
ATOM 593 C CA . GLU A 1 73 ? 30.002 37.504 -1.177 1.00 21.07 70 GLU A CA 1
ATOM 594 C C . GLU A 1 73 ? 28.969 38.325 -1.934 1.00 22.19 70 GLU A C 1
ATOM 595 O O . GLU A 1 73 ? 28.792 39.524 -1.684 1.00 24.54 70 GLU A O 1
ATOM 601 N N . LYS A 1 74 ? 28.281 37.670 -2.862 1.00 22.88 71 LYS A N 1
ATOM 602 C CA A LYS A 1 74 ? 27.238 38.299 -3.687 0.60 23.65 71 LYS A CA 1
ATOM 603 C CA B LYS A 1 74 ? 27.229 38.314 -3.661 0.40 23.67 71 LYS A CA 1
ATOM 604 C C . LYS A 1 74 ? 27.743 39.566 -4.385 1.00 22.89 71 LYS A C 1
ATOM 605 O O . LYS A 1 74 ? 27.043 40.603 -4.463 1.00 25.21 71 LYS A O 1
ATOM 616 N N . LEU A 1 75 ? 28.960 39.476 -4.908 1.00 21.84 72 LEU A N 1
ATOM 617 C CA . LEU A 1 75 ? 29.589 40.555 -5.642 1.00 21.50 72 LEU A CA 1
ATOM 618 C C . LEU A 1 75 ? 29.379 40.333 -7.141 1.00 23.10 72 LEU A C 1
ATOM 619 O O . LEU A 1 75 ? 29.382 39.199 -7.635 1.00 23.03 72 LEU A O 1
ATOM 624 N N . ASP A 1 76 ? 29.200 41.425 -7.880 1.00 23.81 73 ASP A N 1
ATOM 625 C CA A ASP A 1 76 ? 29.042 41.353 -9.308 0.60 25.81 73 ASP A CA 1
ATOM 626 C CA B ASP A 1 76 ? 29.022 41.313 -9.316 0.40 26.28 73 ASP A CA 1
ATOM 627 C C . ASP A 1 76 ? 30.317 40.902 -9.998 1.00 27.57 73 ASP A C 1
ATOM 628 O O . ASP A 1 76 ? 31.361 41.415 -9.687 1.00 31.11 73 ASP A O 1
ATOM 637 N N . SER A 1 77 ? 30.264 39.925 -10.902 1.00 30.44 74 SER A N 1
ATOM 638 C CA . SER A 1 77 ? 31.494 39.515 -11.602 1.00 33.43 74 SER A CA 1
ATOM 639 C C . SER A 1 77 ? 31.947 40.623 -12.634 1.00 35.71 74 SER A C 1
ATOM 640 O O . SER A 1 77 ? 33.115 41.004 -12.757 1.00 36.46 74 SER A O 1
ATOM 643 N N . THR A 1 78 ? 31.006 41.209 -13.356 1.00 37.79 75 THR A N 1
ATOM 644 C CA . THR A 1 78 ? 31.366 42.266 -14.343 1.00 39.01 75 THR A CA 1
ATOM 645 C C . THR A 1 78 ? 32.169 43.438 -13.745 1.00 38.88 75 THR A C 1
ATOM 646 O O . THR A 1 78 ? 32.945 44.102 -14.503 1.00 40.80 75 THR A O 1
ATOM 650 N N . GLN A 1 79 ? 32.037 43.655 -12.410 1.00 37.12 76 GLN A N 1
ATOM 651 C CA . GLN A 1 79 ? 32.605 44.822 -11.710 1.00 34.92 76 GLN A CA 1
ATOM 652 C C . GLN A 1 79 ? 32.235 44.864 -10.196 1.00 31.15 76 GLN A C 1
ATOM 653 O O . GLN A 1 79 ? 31.332 45.626 -9.786 1.00 30.29 76 GLN A O 1
ATOM 659 N N . PRO A 1 80 ? 32.941 44.080 -9.345 1.00 27.73 77 PRO A N 1
ATOM 660 C CA . PRO A 1 80 ? 32.504 43.974 -7.975 1.00 26.13 77 PRO A CA 1
ATOM 661 C C . PRO A 1 80 ? 32.575 45.309 -7.239 1.00 25.22 77 PRO A C 1
ATOM 662 O O . PRO A 1 80 ? 33.566 46.043 -7.334 1.00 25.96 77 PRO A O 1
ATOM 666 N N . ALA A 1 81 ? 31.535 45.580 -6.492 1.00 22.90 78 ALA A N 1
ATOM 667 C CA . ALA A 1 81 ? 31.395 46.833 -5.767 1.00 22.28 78 ALA A CA 1
ATOM 668 C C . ALA A 1 81 ? 32.269 46.749 -4.534 1.00 21.19 78 ALA A C 1
ATOM 669 O O . ALA A 1 81 ? 32.254 45.740 -3.813 1.00 22.29 78 ALA A O 1
ATOM 671 N N . ARG A 1 82 ? 32.941 47.858 -4.288 1.00 19.87 79 ARG A N 1
ATOM 672 C CA . ARG A 1 82 ? 33.677 48.098 -3.070 1.00 18.23 79 ARG A CA 1
ATOM 673 C C . ARG A 1 82 ? 34.754 47.034 -2.862 1.00 17.55 79 ARG A C 1
ATOM 674 O O . ARG A 1 82 ? 35.090 46.683 -1.726 1.00 18.90 79 ARG A O 1
ATOM 682 N N . LEU A 1 83 ? 35.369 46.642 -3.959 1.00 17.33 80 LEU A N 1
ATOM 683 C CA . LEU A 1 83 ? 36.514 45.766 -3.961 1.00 18.59 80 LEU A CA 1
ATOM 684 C C . LEU A 1 83 ? 37.668 46.573 -4.524 1.00 16.97 80 LEU A C 1
ATOM 685 O O . LEU A 1 83 ? 37.587 47.137 -5.636 1.00 18.63 80 LEU A O 1
ATOM 690 N N . PHE A 1 84 ? 38.725 46.681 -3.744 1.00 16.09 81 PHE A N 1
ATOM 691 C CA . PHE A 1 84 ? 39.884 47.428 -4.093 1.00 15.72 81 PHE A CA 1
ATOM 692 C C . PHE A 1 84 ? 41.040 46.473 -4.205 1.00 15.32 81 PHE A C 1
ATOM 693 O O . PHE A 1 84 ? 41.329 45.717 -3.219 1.00 17.99 81 PHE A O 1
ATOM 701 N N . ALA A 1 85 ? 41.701 46.478 -5.344 1.00 14.24 82 ALA A N 1
ATOM 702 C CA . ALA A 1 85 ? 42.782 45.537 -5.645 1.00 14.81 82 ALA A CA 1
ATOM 703 C C . ALA A 1 85 ? 44.118 46.250 -5.615 1.00 14.69 82 ALA A C 1
ATOM 704 O O . ALA A 1 85 ? 44.277 47.284 -6.261 1.00 16.42 82 ALA A O 1
ATOM 706 N N . LEU A 1 86 ? 45.058 45.698 -4.880 1.00 15.97 83 LEU A N 1
ATOM 707 C CA . LEU A 1 86 ? 46.376 46.252 -4.774 1.00 16.67 83 LEU A CA 1
ATOM 708 C C . LEU A 1 86 ? 47.147 45.846 -6.042 1.00 17.52 83 LEU A C 1
ATOM 709 O O . LEU A 1 86 ? 47.280 44.658 -6.376 1.00 18.05 83 LEU A O 1
ATOM 714 N N . THR A 1 87 ? 47.678 46.852 -6.723 1.00 17.77 84 THR A N 1
ATOM 715 C CA . THR A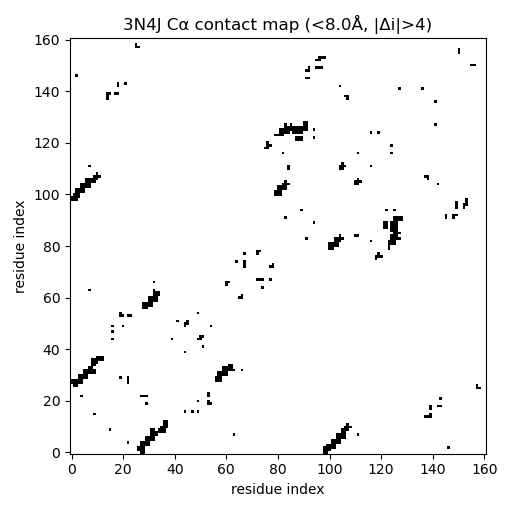 1 87 ? 48.517 46.655 -7.886 1.00 20.89 84 THR A CA 1
ATOM 716 C C . THR A 1 87 ? 49.414 47.853 -8.090 1.00 22.84 84 THR A C 1
ATOM 717 O O . THR A 1 87 ? 48.969 48.987 -7.940 1.00 23.23 84 THR A O 1
ATOM 721 N N . THR A 1 88 ? 50.678 47.580 -8.417 1.00 25.79 85 THR A N 1
ATOM 722 C CA . THR A 1 88 ? 51.650 48.666 -8.595 1.00 27.73 85 THR A CA 1
ATOM 723 C C . THR A 1 88 ? 51.237 49.537 -9.768 1.00 29.50 85 THR A C 1
ATOM 724 O O . THR A 1 88 ? 51.742 50.680 -9.904 1.00 31.00 85 THR A O 1
ATOM 728 N N . LYS A 1 89 ? 50.359 48.995 -10.615 1.00 29.40 86 LYS A N 1
ATOM 729 C CA . LYS A 1 89 ? 49.778 49.662 -11.776 1.00 31.82 86 LYS A CA 1
ATOM 730 C C . LYS A 1 89 ? 48.444 50.377 -11.485 1.00 30.67 86 LYS A C 1
ATOM 731 O O . LYS A 1 89 ? 47.713 50.791 -12.399 1.00 32.95 86 LYS A O 1
ATOM 737 N N . GLY A 1 90 ? 48.131 50.557 -10.215 1.00 27.47 87 GLY A N 1
ATOM 738 C CA . GLY A 1 90 ? 46.905 51.248 -9.860 1.00 27.75 87 GLY A CA 1
ATOM 739 C C . GLY A 1 90 ? 47.087 52.728 -9.906 1.00 27.98 87 GLY A C 1
ATOM 740 O O . GLY A 1 90 ? 48.229 53.250 -9.917 1.00 29.44 87 GLY A O 1
ATOM 741 N N . THR A 1 91 ? 45.948 53.392 -9.854 1.00 26.47 88 THR A N 1
ATOM 742 C CA . THR A 1 91 ? 45.885 54.837 -9.986 1.00 25.76 88 THR A CA 1
ATOM 743 C C . THR A 1 91 ? 45.936 55.523 -8.598 1.00 23.95 88 THR A C 1
ATOM 744 O O . THR A 1 91 ? 46.948 56.144 -8.291 1.00 25.28 88 THR A O 1
ATOM 748 N N . PRO A 1 92 ? 44.847 55.485 -7.813 1.00 21.90 89 PRO A N 1
ATOM 749 C CA . PRO A 1 92 ? 44.884 56.132 -6.496 1.00 20.51 89 PRO A CA 1
ATOM 750 C C . PRO A 1 92 ? 45.834 55.462 -5.542 1.00 19.66 89 PRO A C 1
ATOM 751 O O . PRO A 1 92 ? 45.957 54.237 -5.553 1.00 19.71 89 PRO A O 1
ATOM 755 N N . ALA A 1 93 ? 46.540 56.234 -4.742 1.00 18.86 90 ALA A N 1
ATOM 756 C CA . ALA A 1 93 ? 47.238 55.686 -3.577 1.00 18.20 90 ALA A CA 1
ATOM 757 C C . ALA A 1 93 ? 46.209 54.969 -2.703 1.00 15.61 90 ALA A C 1
ATOM 758 O O . ALA A 1 93 ? 45.022 55.310 -2.647 1.00 16.63 90 ALA A O 1
ATOM 760 N N . HIS A 1 94 ? 46.670 53.994 -1.952 1.00 17.01 91 HIS A N 1
ATOM 761 C CA . HIS A 1 94 ? 45.817 53.288 -1.018 1.00 16.41 91 HIS A CA 1
ATOM 762 C C . HIS A 1 94 ? 45.132 54.238 -0.022 1.00 16.58 91 HIS A C 1
ATOM 763 O O . HIS A 1 94 ? 44.035 53.973 0.419 1.00 18.49 91 HIS A O 1
ATOM 770 N N . SER A 1 95 ? 45.778 55.365 0.288 1.00 15.69 92 SER A N 1
ATOM 771 C CA . SER A 1 95 ? 45.234 56.321 1.218 1.00 17.18 92 SER A CA 1
ATOM 772 C C . SER A 1 95 ? 44.357 57.377 0.567 1.00 18.12 92 SER A C 1
ATOM 773 O O . SER A 1 95 ? 43.779 58.210 1.286 1.00 19.22 92 SER A O 1
ATOM 776 N N . ALA A 1 96 ? 44.231 57.329 -0.769 1.00 18.65 93 ALA A N 1
ATOM 777 C CA . ALA A 1 96 ? 43.443 58.301 -1.501 1.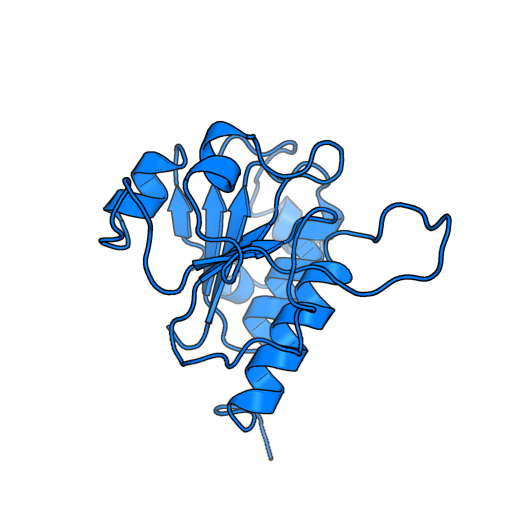00 19.36 93 ALA A CA 1
ATOM 778 C C . ALA A 1 96 ? 41.987 57.854 -1.719 1.00 20.67 93 ALA A C 1
ATOM 779 O O . ALA A 1 96 ? 41.072 58.661 -2.047 1.00 24.05 93 ALA A O 1
ATOM 781 N N . VAL A 1 97 ? 41.745 56.603 -1.493 1.00 19.88 94 VAL A N 1
ATOM 782 C CA . VAL A 1 97 ? 40.420 56.010 -1.483 1.00 20.71 94 VAL A CA 1
ATOM 783 C C . VAL A 1 97 ? 39.744 56.301 -0.141 1.00 19.55 94 VAL A C 1
ATOM 784 O O . VAL A 1 97 ? 40.417 56.443 0.854 1.00 20.17 94 VAL A O 1
ATOM 788 N N . SER A 1 98 ? 38.408 56.375 -0.109 1.00 19.16 95 SER A N 1
ATOM 789 C CA . SER A 1 98 ? 37.665 56.482 1.126 1.00 19.41 95 SER A CA 1
ATOM 790 C C . SER A 1 98 ? 37.014 55.161 1.463 1.00 19.17 95 SER A C 1
ATOM 791 O O . SER A 1 98 ? 36.085 54.722 0.793 1.00 20.44 95 SER A O 1
ATOM 794 N N . TYR A 1 99 ? 37.539 54.486 2.473 1.00 17.92 96 TYR A N 1
ATOM 795 C CA . TYR A 1 99 ? 37.065 53.166 2.815 1.00 16.63 96 TYR A CA 1
ATOM 796 C C . TYR A 1 99 ? 35.786 53.228 3.662 1.00 18.24 96 TYR A C 1
ATOM 797 O O . TYR A 1 99 ? 35.440 54.227 4.330 1.00 19.73 96 TYR A O 1
ATOM 806 N N . GLN A 1 100 ? 35.042 52.139 3.517 1.00 18.79 97 GLN A N 1
ATOM 807 C CA A GLN A 1 100 ? 33.794 51.905 4.222 0.50 19.32 97 GLN A CA 1
ATOM 808 C CA B GLN A 1 100 ? 33.783 51.900 4.206 0.50 19.27 97 GLN A CA 1
ATOM 809 C C . GLN A 1 100 ? 33.775 50.525 4.842 1.00 18.46 97 GLN A C 1
ATOM 810 O O . GLN A 1 100 ? 34.445 49.596 4.362 1.00 17.79 97 GLN A O 1
ATOM 821 N N . ALA A 1 101 ? 32.973 50.378 5.890 1.00 18.92 98 ALA A N 1
ATOM 822 C CA . ALA A 1 101 ? 32.771 49.089 6.517 1.00 19.33 98 ALA A CA 1
ATOM 823 C C . ALA A 1 101 ? 32.356 48.092 5.453 1.00 19.87 98 ALA A C 1
ATOM 824 O O . ALA A 1 101 ? 31.554 48.381 4.537 1.00 19.56 98 ALA A O 1
ATOM 826 N N . ASN A 1 102 ? 32.900 46.902 5.603 1.00 19.69 99 ASN A N 1
ATOM 827 C CA . ASN A 1 102 ? 32.659 45.746 4.751 1.00 20.20 99 ASN A CA 1
ATOM 828 C C . ASN A 1 102 ? 33.372 45.792 3.399 1.00 19.50 99 ASN A C 1
ATOM 829 O O . ASN A 1 102 ? 33.159 44.900 2.588 1.00 20.64 99 ASN A O 1
ATOM 834 N N . ASP A 1 103 ? 34.185 46.810 3.145 1.00 17.53 100 ASP A N 1
ATOM 835 C CA . ASP A 1 103 ? 34.982 46.812 1.926 1.00 16.18 100 ASP A CA 1
ATOM 836 C C . ASP A 1 103 ? 35.803 45.540 1.788 1.00 15.57 100 ASP A C 1
ATOM 837 O O . ASP A 1 103 ? 36.207 44.938 2.791 1.00 16.41 100 ASP A O 1
ATOM 842 N N . TYR A 1 104 ? 36.097 45.201 0.537 1.00 15.79 101 TYR A N 1
ATOM 843 C CA . TYR A 1 104 ? 36.983 44.087 0.171 1.00 15.31 101 TYR A CA 1
ATOM 844 C C . TYR A 1 104 ? 38.312 44.596 -0.348 1.00 14.98 101 TYR A C 1
ATOM 845 O O .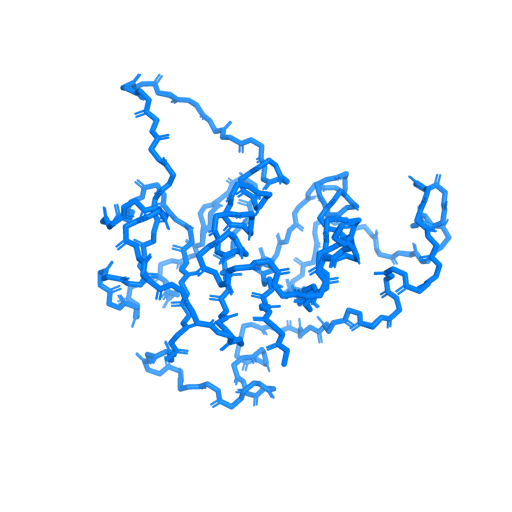 TYR A 1 104 ? 38.349 45.463 -1.190 1.00 16.42 101 TYR A O 1
ATOM 854 N N . LEU A 1 105 ? 39.379 44.074 0.225 1.00 15.02 102 LEU A N 1
ATOM 855 C CA . LEU A 1 105 ? 40.726 44.437 -0.109 1.00 15.38 102 LEU A CA 1
ATOM 856 C C . LEU A 1 105 ? 41.394 43.199 -0.686 1.00 15.59 102 LEU A C 1
ATOM 857 O O . LEU A 1 105 ? 41.589 42.233 0.041 1.00 16.00 102 LEU A O 1
ATOM 862 N N . LEU A 1 106 ? 41.714 43.248 -1.973 1.00 15.61 103 LEU A N 1
ATOM 863 C CA . LEU A 1 106 ? 42.213 42.112 -2.725 1.00 14.09 103 LEU A CA 1
ATOM 864 C C . LEU A 1 106 ? 43.689 42.230 -3.045 1.00 14.02 103 LEU A C 1
ATOM 865 O O . LEU A 1 106 ? 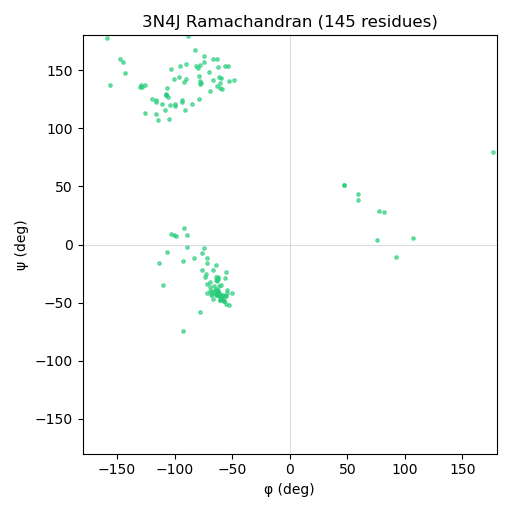44.138 43.232 -3.596 1.00 15.61 103 LEU A O 1
ATOM 870 N N . PHE A 1 107 ? 44.426 41.156 -2.736 1.00 14.78 104 PHE A N 1
ATOM 871 C CA . PHE A 1 107 ? 45.890 41.126 -2.906 1.00 15.21 104 PHE A CA 1
ATOM 872 C C . PHE A 1 107 ? 46.287 39.889 -3.667 1.00 16.61 104 PHE A C 1
ATOM 873 O O . PHE A 1 107 ? 45.735 38.816 -3.447 1.00 18.19 104 PHE A O 1
ATOM 881 N N . GLY A 1 108 ? 47.205 40.052 -4.592 1.00 17.74 105 GLY A N 1
ATOM 882 C CA . GLY A 1 108 ? 47.724 38.946 -5.347 1.00 18.99 105 GLY A CA 1
ATOM 883 C C . GLY A 1 108 ? 48.900 38.273 -4.711 1.00 20.22 105 GLY A C 1
ATOM 884 O O . GLY A 1 108 ? 49.413 38.736 -3.696 1.00 20.86 105 GLY A O 1
ATOM 885 N N . PRO A 1 109 ? 49.392 37.228 -5.399 1.00 22.30 106 PRO A N 1
ATOM 886 C CA . PRO A 1 109 ? 50.443 36.452 -4.933 1.00 26.40 106 PRO A CA 1
ATOM 887 C C . PRO A 1 109 ? 51.727 37.262 -4.886 1.00 27.66 106 PRO A C 1
ATOM 888 O O . PRO A 1 109 ? 51.936 38.284 -5.599 1.00 28.39 106 PRO A O 1
ATOM 892 N N . GLU A 1 110 ? 52.646 36.768 -4.100 1.00 29.59 107 GLU A N 1
ATOM 893 C CA . GLU A 1 110 ? 53.885 37.478 -3.905 1.00 30.45 107 GLU A CA 1
ATOM 894 C C . GLU A 1 110 ? 54.698 37.619 -5.189 1.00 30.08 107 GLU A C 1
ATOM 895 O O . GLU A 1 110 ? 55.320 38.651 -5.406 1.00 31.08 107 GLU A O 1
ATOM 901 N N . THR A 1 111 ? 54.716 36.578 -6.018 1.00 30.54 108 THR A N 1
ATOM 902 C CA . THR A 1 111 ? 55.644 36.539 -7.156 1.00 31.27 108 THR A CA 1
ATOM 903 C C . THR A 1 111 ? 54.989 36.914 -8.486 1.00 30.94 108 THR A C 1
ATOM 904 O O . THR A 1 111 ? 55.618 36.794 -9.526 1.00 32.74 108 THR A O 1
ATOM 908 N N . ARG A 1 112 ? 53.749 37.383 -8.463 1.00 30.07 109 ARG A N 1
ATOM 909 C CA . ARG A 1 112 ? 52.973 37.560 -9.681 1.00 28.94 109 ARG A CA 1
ATOM 910 C C A ARG A 1 112 ? 51.995 38.745 -9.655 0.60 28.16 109 ARG A C 1
ATOM 911 C C B ARG A 1 112 ? 51.979 38.662 -9.306 0.40 27.75 109 ARG A C 1
ATOM 912 O O A ARG A 1 112 ? 51.704 39.304 -10.713 0.60 28.47 109 ARG A O 1
ATOM 913 O O B ARG A 1 112 ? 51.543 38.741 -8.172 0.40 27.38 109 ARG A O 1
ATOM 921 N N A GLY A 1 113 ? 51.449 39.100 -8.501 0.60 25.45 110 GLY A N 1
ATOM 922 N N B GLY A 1 113 ? 51.587 39.509 -10.238 0.40 26.10 110 GLY A N 1
ATOM 923 C CA A GLY A 1 113 ? 50.357 40.051 -8.467 0.60 23.85 110 GLY A CA 1
ATOM 924 C CA B GLY A 1 113 ? 50.465 40.355 -9.958 0.40 24.19 110 GLY A CA 1
ATOM 925 C C A GLY A 1 113 ? 49.087 39.419 -9.013 0.60 22.44 110 GLY A C 1
ATOM 926 C C B GLY A 1 113 ? 49.143 39.608 -9.957 0.40 22.78 110 GLY A C 1
ATOM 927 O O A GLY A 1 113 ? 49.040 38.225 -9.337 0.60 21.53 110 GLY A O 1
ATOM 928 O O B GLY A 1 113 ? 49.035 38.468 -10.451 0.40 22.19 110 GLY A O 1
ATOM 929 N N A LEU A 1 114 ? 48.057 40.233 -9.151 0.60 19.76 111 LEU A N 1
ATOM 930 N N B LEU A 1 114 ? 48.121 40.218 -9.361 0.40 20.45 111 LEU A N 1
ATOM 931 C CA . LEU A 1 114 ? 46.769 39.781 -9.657 1.00 19.34 111 LEU A CA 1
ATOM 932 C C . LEU A 1 114 ? 46.713 39.640 -11.171 1.00 20.12 111 LEU A C 1
ATOM 933 O O . LEU A 1 114 ? 47.312 40.418 -11.919 1.00 21.29 111 LEU A O 1
ATOM 938 N N . PRO A 1 115 ? 45.965 38.656 -11.629 1.00 19.65 112 PRO A N 1
ATOM 939 C CA . PRO A 1 115 ? 45.893 38.476 -13.070 1.00 20.62 112 PRO A CA 1
ATOM 940 C C . PRO A 1 115 ? 45.048 39.489 -13.775 1.00 18.34 112 PRO A C 1
ATOM 941 O O . PRO A 1 115 ? 44.132 40.079 -13.178 1.00 18.73 112 PRO A O 1
ATOM 945 N N . ALA A 1 116 ? 45.329 39.649 -15.068 1.00 19.70 113 ALA A N 1
ATOM 946 C CA . ALA A 1 116 ? 44.690 40.712 -15.850 1.00 18.70 113 ALA A CA 1
ATOM 947 C C . ALA A 1 116 ? 43.202 40.535 -15.962 1.00 19.12 113 ALA A C 1
ATOM 948 O O . ALA A 1 116 ? 42.480 41.532 -16.039 1.00 19.08 113 ALA A O 1
ATOM 950 N N . TYR A 1 117 ? 42.728 39.297 -15.947 1.00 19.83 114 TYR A N 1
ATOM 951 C CA . TYR A 1 117 ? 41.291 39.080 -16.054 1.00 22.10 114 TYR A CA 1
ATOM 952 C C . TYR A 1 117 ? 40.539 39.690 -14.888 1.00 22.40 114 TYR A C 1
ATOM 953 O O . TYR A 1 117 ? 39.404 40.165 -15.071 1.00 26.16 114 TYR A O 1
ATOM 962 N N . ILE A 1 118 ? 41.207 39.743 -13.735 1.00 20.70 115 ILE A N 1
ATOM 963 C CA . ILE A 1 118 ? 40.666 40.393 -12.545 1.00 21.60 115 ILE A CA 1
ATOM 964 C C . ILE A 1 118 ? 40.814 41.896 -12.662 1.00 20.32 115 ILE A C 1
ATOM 965 O O . ILE A 1 118 ? 39.823 42.634 -12.585 1.00 23.15 115 ILE A O 1
ATOM 970 N N . LEU A 1 119 ? 42.042 42.356 -12.836 1.00 18.34 116 LEU A N 1
ATOM 971 C CA . LEU A 1 119 ? 42.316 43.788 -12.794 1.00 18.13 116 LEU A CA 1
ATOM 972 C C . LEU A 1 119 ? 41.615 44.554 -13.925 1.00 19.03 116 LEU A C 1
ATOM 973 O O . LEU A 1 119 ? 41.100 45.649 -13.718 1.00 18.79 116 LEU A O 1
ATOM 978 N N . ASP A 1 120 ? 41.558 43.967 -15.116 1.00 20.03 117 ASP A N 1
ATOM 979 C CA . ASP A 1 120 ? 41.046 44.716 -16.253 1.00 20.24 117 ASP A CA 1
ATOM 980 C C . ASP A 1 120 ? 39.531 44.911 -16.134 1.00 21.52 117 ASP A C 1
ATOM 981 O O . ASP A 1 120 ? 38.985 45.789 -16.785 1.00 24.09 117 ASP A O 1
ATOM 986 N N . ALA A 1 121 ? 38.888 44.125 -15.262 1.00 23.37 118 ALA A N 1
ATOM 987 C CA . ALA A 1 121 ? 37.436 44.222 -15.000 1.00 24.95 118 ALA A CA 1
ATOM 988 C C . ALA A 1 121 ? 37.087 45.318 -13.988 1.00 24.50 118 ALA A C 1
ATOM 989 O O . ALA A 1 121 ? 35.917 45.715 -13.876 1.00 27.41 118 ALA A O 1
ATOM 991 N N . LEU A 1 122 ? 38.079 45.862 -13.303 1.00 20.92 119 LEU A N 1
ATOM 992 C CA . LEU A 1 122 ? 37.846 46.803 -12.225 1.00 20.49 119 LEU A CA 1
ATOM 993 C C . LEU A 1 122 ? 38.086 48.197 -12.743 1.00 21.00 119 LEU A C 1
ATOM 994 O O . LEU A 1 122 ? 39.002 48.418 -13.517 1.00 21.29 119 LEU A O 1
ATOM 999 N N . PRO A 1 123 ? 37.279 49.170 -12.308 1.00 21.86 120 PRO A N 1
ATOM 1000 C CA . PRO A 1 123 ? 37.506 50.555 -12.608 1.00 22.83 120 PRO A CA 1
ATOM 1001 C C . PRO A 1 123 ? 38.814 51.049 -12.028 1.00 21.77 120 PRO A C 1
ATOM 1002 O O . PRO A 1 123 ? 39.297 50.508 -11.007 1.00 20.75 120 PRO A O 1
ATOM 1006 N N . ALA A 1 124 ? 39.384 52.069 -12.671 1.00 22.93 121 ALA A N 1
ATOM 1007 C CA . ALA A 1 124 ? 40.684 52.588 -12.262 1.00 20.73 121 ALA A CA 1
ATOM 1008 C C . ALA A 1 124 ? 40.696 52.964 -10.791 1.00 21.26 121 ALA A C 1
ATOM 1009 O O . ALA A 1 124 ? 41.673 52.769 -10.092 1.00 21.27 121 ALA A O 1
ATOM 1011 N N . GLN A 1 125 ? 39.612 53.547 -10.313 1.00 20.76 122 GLN A N 1
ATOM 1012 C CA . GLN A 1 125 ? 39.575 53.992 -8.924 1.00 21.29 122 GLN A CA 1
ATOM 1013 C C . GLN A 1 125 ? 39.427 52.868 -7.895 1.00 19.70 122 GLN A C 1
ATOM 1014 O O . GLN A 1 125 ? 39.426 53.140 -6.676 1.00 20.41 122 GLN A O 1
ATOM 1020 N N . GLN A 1 126 ? 39.283 51.622 -8.358 1.00 18.59 123 GLN A N 1
ATOM 1021 C CA . GLN A 1 126 ? 39.286 50.462 -7.501 1.00 17.10 123 GLN A CA 1
ATOM 1022 C C . GLN A 1 126 ? 40.603 49.693 -7.554 1.00 16.84 123 GLN A C 1
ATOM 1023 O O . GLN A 1 126 ? 40.714 48.611 -6.954 1.00 18.75 123 GLN A O 1
ATOM 1029 N N . LYS A 1 127 ? 41.612 50.250 -8.205 1.00 16.96 124 LYS A N 1
ATOM 1030 C CA . LYS A 1 127 ? 42.927 49.670 -8.284 1.00 16.53 124 LYS A CA 1
ATOM 1031 C C . LYS A 1 127 ? 43.854 50.593 -7.559 1.00 16.93 124 LYS A C 1
ATOM 1032 O O . LYS A 1 127 ? 44.193 51.640 -8.077 1.00 19.24 124 LYS A O 1
ATOM 1038 N N . ILE A 1 128 ? 44.291 50.163 -6.369 1.00 16.69 125 ILE A N 1
ATOM 1039 C CA . ILE A 1 128 ? 45.051 51.000 -5.485 1.00 16.35 125 ILE A CA 1
ATOM 1040 C C . ILE A 1 128 ? 46.542 50.622 -5.519 1.00 17.07 125 ILE A C 1
ATOM 1041 O O . ILE A 1 128 ? 46.930 49.471 -5.742 1.00 18.03 125 ILE A O 1
ATOM 1046 N N . ARG A 1 129 ? 47.371 51.608 -5.257 1.00 17.89 126 ARG A N 1
ATOM 1047 C CA . ARG A 1 129 ? 48.799 51.481 -5.277 1.00 18.66 126 ARG A CA 1
ATOM 1048 C C . ARG A 1 129 ? 49.345 51.957 -3.960 1.00 18.28 126 ARG A C 1
ATOM 1049 O O . ARG A 1 129 ? 48.912 52.957 -3.447 1.00 19.26 126 ARG A O 1
ATOM 1057 N N . ILE A 1 130 ? 50.298 51.235 -3.416 1.00 17.59 127 ILE A N 1
ATOM 1058 C CA . ILE A 1 130 ? 51.063 51.756 -2.264 1.00 17.19 127 ILE A CA 1
ATOM 1059 C C . ILE A 1 130 ? 52.194 52.626 -2.783 1.00 17.25 127 ILE A C 1
ATOM 1060 O O . ILE A 1 130 ? 53.008 52.136 -3.569 1.00 17.11 127 ILE A O 1
ATOM 1065 N N . PRO A 1 131 ? 52.247 53.908 -2.394 1.00 16.57 128 PRO A N 1
ATOM 1066 C CA . PRO A 1 131 ? 53.313 54.761 -2.956 1.00 16.56 128 PRO A CA 1
ATOM 1067 C C . PRO A 1 131 ? 54.694 54.218 -2.634 1.00 15.79 128 PRO A C 1
ATOM 1068 O O . PRO A 1 131 ? 54.911 53.671 -1.543 1.00 16.41 128 PRO A O 1
ATOM 1072 N N . MET A 1 132 ? 55.619 54.361 -3.590 1.00 16.62 129 MET A N 1
ATOM 1073 C CA . MET A 1 132 ? 57.012 54.011 -3.422 1.00 15.60 129 MET A CA 1
ATOM 1074 C C . MET A 1 132 ? 57.862 55.000 -4.204 1.00 14.95 129 MET A C 1
ATOM 1075 O O . MET A 1 132 ? 57.381 55.687 -5.115 1.00 15.00 129 MET A O 1
ATOM 1080 N N . GLN A 1 133 ? 59.116 55.125 -3.801 1.00 14.43 130 GLN A N 1
ATOM 1081 C CA . GLN A 1 133 ? 60.073 55.904 -4.559 1.00 15.04 130 GLN A CA 1
ATOM 1082 C C . GLN A 1 133 ? 60.291 55.293 -5.939 1.00 14.76 130 GLN A C 1
ATOM 1083 O O . GLN A 1 133 ? 59.960 54.122 -6.182 1.00 14.71 130 GLN A O 1
ATOM 1089 N N . ALA A 1 134 ? 60.789 56.113 -6.854 1.00 14.88 131 ALA A N 1
ATOM 1090 C CA . ALA A 1 134 ? 61.268 55.564 -8.134 1.00 15.59 131 ALA A CA 1
ATOM 1091 C C . ALA A 1 134 ? 62.197 54.357 -7.947 1.00 17.69 131 ALA A C 1
ATOM 1092 O O . ALA A 1 134 ? 63.036 54.292 -7.023 1.00 17.48 131 ALA A O 1
ATOM 1094 N N . ASP A 1 135 ? 62.036 53.394 -8.847 1.00 17.12 132 ASP A N 1
ATOM 1095 C CA . ASP A 1 135 ? 62.951 52.228 -8.913 1.00 18.39 132 ASP A CA 1
ATOM 1096 C C . ASP A 1 135 ? 62.990 51.415 -7.609 1.00 18.50 132 ASP A C 1
ATOM 1097 O O . ASP A 1 135 ? 64.022 51.072 -7.118 1.00 21.20 132 ASP A O 1
ATOM 1102 N N . SER A 1 136 ? 61.821 51.211 -7.077 1.00 17.69 133 SER A N 1
ATOM 1103 C CA A SER A 1 136 ? 61.651 50.413 -5.884 0.60 17.71 133 SER A CA 1
ATOM 1104 C CA B SER A 1 136 ? 61.546 50.419 -5.893 0.40 17.92 133 SER A CA 1
ATOM 1105 C C . SER A 1 136 ? 61.560 48.946 -6.239 1.00 17.38 133 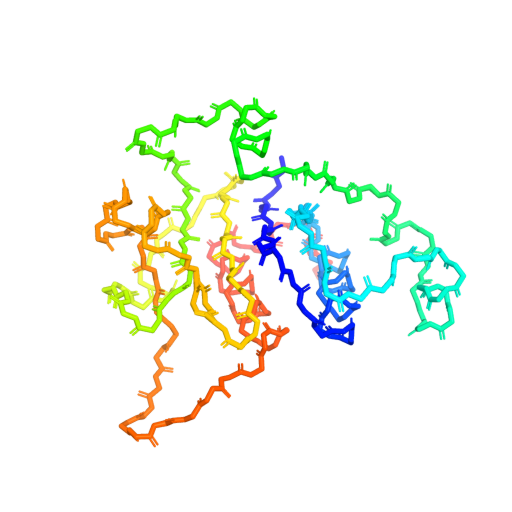SER A C 1
ATOM 1106 O O . SER A 1 136 ? 61.567 48.526 -7.455 1.00 20.89 133 SER A O 1
ATOM 1111 N N . ARG A 1 137 ? 61.541 48.135 -5.206 1.00 17.38 134 ARG A N 1
ATOM 1112 C CA A ARG A 1 137 ? 61.399 46.706 -5.360 0.60 18.66 134 ARG A CA 1
ATOM 1113 C CA B ARG A 1 137 ? 61.436 46.691 -5.350 0.40 19.01 134 ARG A CA 1
ATOM 1114 C C . ARG A 1 137 ? 60.197 46.188 -4.616 1.00 18.21 134 ARG A C 1
ATOM 1115 O O . ARG A 1 137 ? 59.524 46.940 -3.929 1.00 18.58 134 ARG A O 1
ATOM 1130 N N . SER A 1 138 ? 59.908 44.898 -4.760 1.00 19.45 135 SER A N 1
ATOM 1131 C CA A SER A 1 138 ? 58.685 44.330 -4.220 0.50 20.72 135 SER A CA 1
ATOM 1132 C CA B SER A 1 138 ? 58.671 44.355 -4.228 0.50 20.38 135 SER A CA 1
ATOM 1133 C C . SER A 1 138 ? 58.581 44.475 -2.723 1.00 19.33 135 SER A C 1
ATOM 1134 O O . SER A 1 138 ? 59.500 44.127 -2.015 1.00 19.83 135 SER A O 1
ATOM 1139 N N . MET A 1 139 ? 57.458 44.968 -2.254 1.00 20.35 136 MET A N 1
ATOM 1140 C CA . MET A 1 139 ? 57.168 45.069 -0.853 1.00 21.32 136 MET A CA 1
ATOM 1141 C C . MET A 1 139 ? 56.739 43.688 -0.356 1.00 19.51 136 MET A C 1
ATOM 1142 O O . MET A 1 139 ? 56.055 42.944 -1.053 1.00 22.27 136 MET A O 1
ATOM 1147 N N . ASN A 1 140 ? 57.094 43.350 0.858 1.00 20.00 137 ASN A N 1
ATOM 1148 C CA . ASN A 1 140 ? 56.582 42.155 1.456 1.00 18.35 137 ASN A CA 1
ATOM 1149 C C . ASN A 1 140 ? 55.060 42.173 1.540 1.00 17.36 137 ASN A C 1
ATOM 1150 O O . ASN A 1 140 ? 54.485 43.133 1.945 1.00 18.33 137 ASN A O 1
ATOM 1155 N N . LEU A 1 141 ? 54.434 41.069 1.144 1.00 17.48 138 LEU A N 1
ATOM 1156 C CA . LEU A 1 141 ? 52.975 41.055 1.068 1.00 17.87 138 LEU A CA 1
ATOM 1157 C C . LEU A 1 141 ? 52.331 41.333 2.412 1.00 15.98 138 LEU A C 1
ATOM 1158 O O . LEU A 1 141 ? 51.323 42.077 2.479 1.00 16.63 138 LEU A O 1
ATOM 1163 N N . SER A 1 142 ? 52.806 40.717 3.491 1.00 15.94 139 SER A N 1
ATOM 1164 C CA A SER A 1 142 ? 52.128 40.968 4.764 0.60 15.55 139 SER A CA 1
ATOM 1165 C CA B SER A 1 142 ? 52.212 40.944 4.813 0.40 15.83 139 SER A CA 1
ATOM 1166 C C . SER A 1 142 ? 52.343 42.419 5.194 1.00 16.00 139 SER A C 1
ATOM 1167 O O . SER A 1 142 ? 51.406 43.043 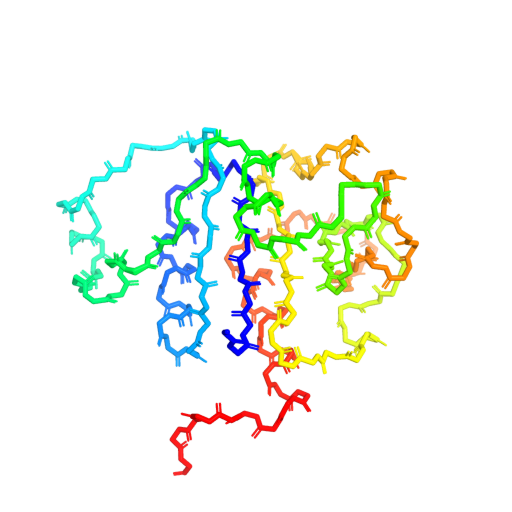5.732 1.00 15.44 139 SER A O 1
ATOM 1172 N N . ASN A 1 143 ? 53.501 43.020 4.886 1.00 16.18 140 ASN A N 1
ATOM 1173 C CA . ASN A 1 143 ? 53.662 44.426 5.167 1.00 16.01 140 ASN A CA 1
ATOM 1174 C C . ASN A 1 143 ? 52.651 45.274 4.353 1.00 15.15 140 ASN A C 1
ATOM 1175 O O . ASN A 1 143 ? 52.037 46.234 4.884 1.00 15.88 140 ASN A O 1
ATOM 1180 N N . ALA A 1 144 ? 52.475 44.948 3.072 1.00 15.80 141 ALA A N 1
ATOM 1181 C CA . ALA A 1 144 ? 51.537 45.679 2.244 1.00 15.95 141 ALA A CA 1
ATOM 1182 C C . ALA A 1 144 ? 50.114 45.585 2.770 1.00 16.05 141 ALA A C 1
ATOM 1183 O O . ALA A 1 144 ? 49.380 46.540 2.844 1.00 16.44 141 ALA A O 1
ATOM 1185 N N . VAL A 1 145 ? 49.691 44.376 3.099 1.00 15.40 142 VAL A N 1
ATOM 1186 C CA . VAL A 1 145 ? 48.367 44.197 3.608 1.00 16.11 142 VAL A CA 1
ATOM 1187 C C . VAL A 1 145 ? 48.182 44.986 4.913 1.00 15.69 142 VAL A C 1
ATOM 1188 O O . VAL A 1 145 ? 47.140 45.602 5.129 1.00 15.77 142 VAL A O 1
ATOM 1192 N N . SER A 1 146 ? 49.189 44.940 5.793 1.00 15.92 143 SER A N 1
ATOM 1193 C CA . SER A 1 146 ? 49.116 45.690 7.041 1.00 15.28 143 SER A CA 1
ATOM 1194 C C . SER A 1 146 ? 48.913 47.207 6.812 1.00 15.67 143 SER A C 1
ATOM 1195 O O . SER A 1 146 ? 48.085 47.830 7.502 1.00 15.95 143 SER A O 1
ATOM 1198 N N . VAL A 1 147 ? 49.634 47.759 5.860 1.00 15.25 144 VAL A N 1
ATOM 1199 C CA . VAL A 1 147 ? 49.555 49.191 5.508 1.00 15.08 144 VAL A CA 1
ATOM 1200 C C . VAL A 1 147 ? 48.135 49.530 5.048 1.00 14.91 144 VAL A C 1
ATOM 1201 O O . VAL A 1 147 ? 47.496 50.493 5.511 1.00 17.18 144 VAL A O 1
ATOM 1205 N N . VAL A 1 148 ? 47.597 48.700 4.143 1.00 15.62 145 VAL A N 1
ATOM 1206 C CA . VAL A 1 148 ? 46.257 49.012 3.621 1.00 16.28 145 VAL A CA 1
ATOM 1207 C C . VAL A 1 148 ? 45.188 48.844 4.682 1.00 16.02 145 VAL A C 1
ATOM 1208 O O . VAL A 1 148 ? 44.302 49.685 4.830 1.00 17.20 145 VAL A O 1
ATOM 1212 N N . VAL A 1 149 ? 45.284 47.757 5.441 1.00 15.93 146 VAL A N 1
ATOM 1213 C CA . VAL A 1 149 ? 44.326 47.510 6.504 1.00 16.83 146 VAL A CA 1
ATOM 1214 C C . VAL A 1 149 ? 44.297 48.598 7.553 1.00 15.57 146 VAL A C 1
ATOM 1215 O O . VAL A 1 149 ? 43.250 49.092 7.966 1.00 16.73 146 VAL A O 1
ATOM 1219 N N . TYR A 1 150 ? 45.471 48.994 8.006 1.00 16.30 147 TYR A N 1
ATOM 1220 C CA . TYR A 1 150 ? 45.567 50.018 9.023 1.00 14.94 147 TYR A CA 1
ATOM 1221 C C . TYR A 1 150 ? 45.146 51.411 8.509 1.00 14.88 147 TYR A C 1
ATOM 1222 O O . 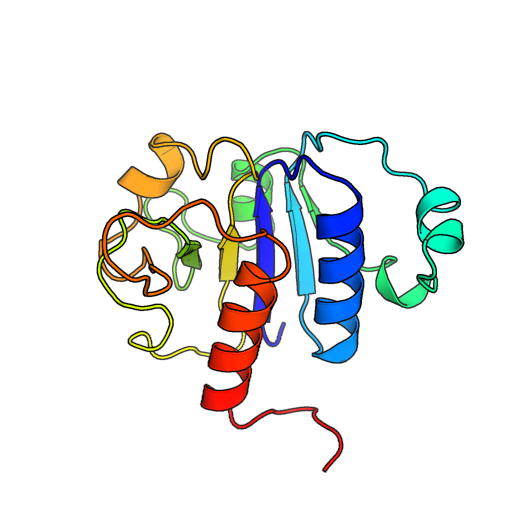TYR A 1 150 ? 44.595 52.176 9.306 1.00 17.51 147 TYR A O 1
ATOM 1231 N N . GLU A 1 151 ? 45.384 51.709 7.231 1.00 16.27 148 GLU A N 1
ATOM 1232 C CA . GLU A 1 151 ? 44.903 52.940 6.665 1.00 15.69 148 GLU A CA 1
ATOM 1233 C C . GLU A 1 151 ? 43.373 52.938 6.613 1.00 16.67 148 GLU A C 1
ATOM 1234 O O . GLU A 1 151 ? 42.730 53.918 6.985 1.00 16.77 148 GLU A O 1
ATOM 1240 N N . ALA A 1 152 ? 42.804 51.840 6.122 1.00 17.06 149 ALA A N 1
ATOM 1241 C CA . ALA A 1 152 ? 41.338 51.730 6.099 1.00 17.53 149 ALA A CA 1
ATOM 1242 C C . ALA A 1 152 ? 40.762 51.890 7.512 1.00 16.94 149 ALA A C 1
ATOM 1243 O O . ALA A 1 152 ? 39.749 52.566 7.735 1.00 18.62 149 ALA A O 1
ATOM 1245 N N . TRP A 1 153 ? 41.337 51.157 8.445 1.00 17.29 150 TRP A N 1
ATOM 1246 C CA . TRP A 1 153 ? 40.842 51.128 9.822 1.00 17.50 150 TRP A CA 1
ATOM 1247 C C . TRP A 1 153 ? 40.947 52.503 10.454 1.00 18.11 150 TRP A C 1
ATOM 1248 O O . TRP A 1 153 ? 40.009 52.969 11.093 1.00 19.64 150 TRP A O 1
ATOM 1259 N N . ARG A 1 154 ? 42.042 53.212 10.175 1.00 17.43 151 ARG A N 1
ATOM 1260 C CA . ARG A 1 154 ? 42.193 54.602 10.565 1.00 17.52 151 ARG A CA 1
ATOM 1261 C C . ARG A 1 154 ? 41.086 55.485 10.034 1.00 17.10 151 ARG A C 1
ATOM 1262 O O . ARG A 1 154 ? 40.500 56.252 10.798 1.00 18.40 151 ARG A O 1
ATOM 1270 N N . GLN A 1 155 ? 40.797 55.367 8.739 1.00 17.60 152 GLN A N 1
ATOM 1271 C CA . GLN A 1 155 ? 39.732 56.161 8.156 1.00 18.40 152 GLN A CA 1
ATOM 1272 C C . GLN A 1 155 ? 38.371 55.905 8.811 1.00 19.46 152 GLN A C 1
ATOM 1273 O O . GLN A 1 155 ? 37.533 56.822 8.947 1.00 21.27 152 GLN A O 1
ATOM 1279 N N . LEU A 1 156 ? 38.150 54.663 9.212 1.00 20.12 153 LEU A N 1
ATOM 1280 C CA . LEU A 1 156 ? 36.897 54.279 9.870 1.00 20.41 153 LEU A CA 1
ATOM 1281 C C . LEU A 1 156 ? 36.832 54.741 11.342 1.00 19.31 153 LEU A C 1
ATOM 1282 O O . LEU A 1 156 ? 35.752 54.648 11.976 1.00 21.33 153 LEU A O 1
ATOM 1287 N N . GLY A 1 157 ? 37.920 55.268 11.876 1.00 19.43 154 GLY A N 1
ATOM 1288 C CA . GLY A 1 157 ? 37.982 55.644 13.287 1.00 19.28 154 GLY A CA 1
ATOM 1289 C C . GLY A 1 157 ? 38.271 54.525 14.245 1.00 18.97 154 GLY A C 1
ATOM 1290 O O . GLY A 1 157 ? 37.913 54.593 15.443 1.00 20.57 154 GLY A O 1
ATOM 1291 N N . TYR A 1 158 ? 38.973 53.525 13.734 1.00 19.04 155 TYR A N 1
ATOM 1292 C CA . TYR A 1 158 ? 39.354 52.337 14.503 1.00 18.84 155 TYR A CA 1
ATOM 1293 C C . TYR A 1 158 ? 38.203 51.724 15.314 1.00 18.54 155 TYR A C 1
ATOM 1294 O O . TYR A 1 158 ? 38.359 51.402 16.497 1.00 19.14 155 TYR A O 1
ATOM 1303 N N . PRO A 1 159 ? 37.062 51.460 14.669 1.00 20.32 156 PRO A N 1
ATOM 1304 C CA . PRO A 1 159 ? 35.993 50.846 15.410 1.00 20.62 156 PRO A CA 1
ATOM 1305 C C . PRO A 1 159 ? 36.421 49.497 15.967 1.00 21.03 156 PRO A C 1
ATOM 1306 O O . PRO A 1 159 ? 37.034 48.731 15.273 1.00 22.22 156 PRO A O 1
ATOM 1310 N N . GLY A 1 160 ? 36.122 49.228 17.223 1.00 22.25 157 GLY A N 1
ATOM 1311 C CA . GLY A 1 160 ? 36.448 47.924 17.788 1.00 21.44 157 GLY A CA 1
ATOM 1312 C C . GLY A 1 160 ? 37.802 47.913 18.454 1.00 22.59 157 GLY A C 1
ATOM 1313 O O . GLY A 1 160 ? 38.137 46.951 19.133 1.00 24.32 157 GLY A O 1
ATOM 1314 N N . ALA A 1 161 ? 38.601 48.975 18.266 1.00 22.23 158 ALA A N 1
ATOM 1315 C CA . ALA A 1 161 ? 39.909 49.041 18.922 1.00 23.38 158 ALA A CA 1
ATOM 1316 C C . ALA A 1 161 ? 39.695 49.244 20.415 1.00 24.74 158 ALA A C 1
ATOM 1317 O O . ALA A 1 161 ? 38.729 49.890 20.871 1.00 27.00 158 ALA A O 1
ATOM 1319 N N . LEU A 1 162 ? 40.598 48.704 21.200 1.00 25.84 159 LEU A N 1
ATOM 1320 C CA . LEU A 1 162 ? 40.615 48.990 22.637 1.00 27.37 159 LEU A CA 1
ATOM 1321 C C . LEU A 1 162 ? 41.039 50.474 22.782 1.00 28.40 159 LEU A C 1
ATOM 1322 O O . LEU A 1 162 ? 42.045 50.880 22.189 1.00 31.64 159 LEU A O 1
ATOM 1327 N N . LEU A 1 163 ? 40.346 51.277 23.567 0.50 28.37 160 LEU A N 1
ATOM 1328 C CA . LEU A 1 163 ? 40.667 52.710 23.601 0.50 28.19 160 LEU A CA 1
ATOM 1329 C C . LEU A 1 163 ? 41.565 53.125 24.757 0.50 28.52 160 LEU A C 1
ATOM 1330 O O . LEU A 1 163 ? 41.694 52.395 25.735 0.50 28.89 160 LEU A O 1
#

Sequence (161 aa):
AMMLNIVLFEPEIPPNTGNIIRLCANTGCQLHLIKPLGFTWDDDDKRLRRAGLDYHEFADDIKHHHDYQAFLDSEKKLDDSTQPARLFALTTKGTPAHSAVSYQQANDYLLFGPETRGGLPAYILDALPAQQKIRIPMQADSSRRSSMNLSSNAVSVVVYEAWRQLGYPGALL

Nearest PDB structures (foldseek):
  3n4j-assembly1_A  TM=1.006E+00  e=2.355E-36  Yersinia pestis CO92
  4kdz-assembly1_A  TM=9.662E-01  e=2.508E-27  Escherichia coli UTI89
  1j85-assembly1_A  TM=9.684E-01  e=3.924E-26  Haemophilus influenzae Rd KW20
  7e3q-assembly1_B  TM=9.369E-01  e=2.069E-22  Vibrio vulnificus
  6qh8-assembly2_D  TM=9.082E-01  e=5.757E-20  Pseudomonas aeruginosa

Solvent-accessible surface area: 8543 Å² total; per-residue (Å²): 76,38,0,2,0,0,1,8,30,0,33,75,69,85,8,1,14,87,0,0,95,16,5,43,99,4,53,14,38,6,0,0,0,87,91,35,51,32,86,79,34,70,139,123,16,95,180,78,48,5,72,132,135,21,10,71,108,17,95,76,11,132,58,24,78,21,0,4,91,62,34,193,24,74,58,116,94,2,64,83,0,8,0,34,11,119,160,9,81,10,18,20,55,72,12,83,12,92,68,67,1,12,0,0,1,8,5,40,104,143,34,11,35,62,150,3,8,115,41,7,45,55,106,29,37,1,78,21,68,88,157,100,150,54,214,110,72,67,13,7,81,3,0,38,55,0,0,93,22,0,16,128,59,50,56,89,59,85,32,184,195

CATH classification: 3.40.1280.10

Radius of gyration: 14.94 Å; Cα contacts (8 Å, |Δi|>4): 270; chains: 1; bounding box: 36×36×40 Å

B-factor: mean 22.58, std 7.39, range [14.02, 76.98]

Organism: Yersinia pestis (NCBI:txid632)